Protein AF-A0A3D4FLE5-F1 (afdb_monomer)

Mean predicted aligned error: 13.39 Å

pLDDT: mean 73.86, std 23.37, range [34.34, 95.25]

Secondary structure (DSSP, 8-state):
-HHHHHHHHHHHHHHHHHHH-TT-HHHHHHHHHHHHHTT-HHHHHHHHHHHHHHHHHHT--PPPHHHHHHHHHHHHT------------------------TTTTTTTSSSSS--

Radius of gyration: 17.43 Å; Cα contacts (8 Å, |Δi|>4): 68; chains: 1; bounding box: 49×35×41 Å

Foldseek 3Di:
DVVVVVLVVLLVVLVVVCVVPVQPLVSLLVNLLSCLLVVNLVSNLVSLVSNQVVCCVPVVDGHDPSSVVSVVCSVVVVDDRPPPPPPPPPDPDDDDDDDPDPPPVVVVPPPPPDD

Nearest PDB structures (foldseek):
  2ff4-assembly1_A  TM=9.252E-01  e=3.710E-03  Mycobacterium tuberculosis H37Rv
  8hvr-assembly1_J  TM=8.203E-01  e=4.438E-02  Streptomyces coelicolor A3(2)
  3upv-assembly1_A  TM=7.480E-01  e=3.232E-01  Saccharomyces cerevisiae S288C
  2lsu-assembly1_A  TM=6.291E-01  e=3.059E-01  Saccharomyces cerevisiae S288C
  2l6j-assembly1_A  TM=4.904E-01  e=8.722E-01  Saccharomyces cerevisiae

Sequence (115 aa):
HYEDKEYDNAINLLEEMLNINPFKEELYLKLMKIYVDLGNRNSAIKQYERCENILREELNVRPMEDIRNLYESLTSGSLKPSHKEKHIENTPAKLTLLKIDKNDIKTLQMNLSKT

Solvent-accessible surface area (backbone atoms only — not comparable to full-atom values): 7173 Å² total; per-residue (Å²): 124,65,65,62,58,53,50,54,53,51,47,54,53,44,51,55,50,36,74,76,43,74,82,50,59,72,49,43,47,50,49,27,52,53,25,35,57,70,67,37,54,68,61,20,51,52,39,51,53,52,48,37,50,52,35,36,72,77,69,70,41,76,69,56,66,71,52,50,54,50,47,50,32,70,67,74,65,74,59,73,65,70,59,77,80,77,67,85,66,92,62,98,74,85,83,86,84,81,88,73,77,88,58,71,77,63,66,75,74,65,80,84,82,75,134

Structure (mmCIF, N/CA/C/O backbone):
data_AF-A0A3D4FLE5-F1
#
_entry.id   AF-A0A3D4FLE5-F1
#
loop_
_atom_site.group_PDB
_atom_site.id
_atom_site.type_symbol
_atom_site.label_atom_id
_atom_site.label_alt_id
_atom_site.label_comp_id
_atom_site.label_asym_id
_atom_site.label_entity_id
_atom_site.label_seq_id
_atom_site.pdbx_PDB_ins_code
_atom_site.Cartn_x
_atom_site.Cartn_y
_atom_site.Cartn_z
_atom_site.occupancy
_atom_site.B_iso_or_equiv
_atom_site.auth_seq_id
_atom_site.auth_comp_id
_atom_site.auth_asym_id
_atom_site.auth_atom_id
_atom_site.pdbx_PDB_model_num
ATOM 1 N N . HIS A 1 1 ? -3.632 -4.269 22.129 1.00 48.25 1 HIS A N 1
ATOM 2 C CA . HIS A 1 1 ? -2.281 -3.685 21.996 1.00 48.25 1 HIS A CA 1
ATOM 3 C C . HIS A 1 1 ? -1.215 -4.641 21.451 1.00 48.25 1 HIS A C 1
ATOM 5 O O . HIS A 1 1 ? -0.105 -4.184 21.228 1.00 48.25 1 HIS A O 1
ATOM 11 N N . TYR A 1 2 ? -1.499 -5.933 21.225 1.00 57.09 2 TYR A N 1
ATOM 12 C CA . TYR A 1 2 ? -0.553 -6.820 20.528 1.00 57.09 2 TYR A CA 1
ATOM 13 C C . TYR A 1 2 ? -0.673 -6.709 18.998 1.00 57.09 2 TYR A C 1
ATOM 15 O O . TYR A 1 2 ? 0.348 -6.719 18.326 1.00 57.09 2 TYR A O 1
ATOM 23 N N . GLU A 1 3 ? -1.889 -6.497 18.480 1.00 62.09 3 GLU A N 1
ATOM 24 C CA . GLU A 1 3 ? -2.164 -6.422 17.036 1.00 62.09 3 GLU A CA 1
ATOM 25 C C . GLU A 1 3 ? -1.424 -5.257 16.346 1.00 62.09 3 GLU A C 1
ATOM 27 O O . GLU A 1 3 ? -0.799 -5.481 15.318 1.00 62.09 3 GLU A O 1
ATOM 32 N N . ASP A 1 4 ? -1.377 -4.054 16.937 1.00 69.31 4 ASP A N 1
ATOM 33 C CA . ASP A 1 4 ? -0.633 -2.908 16.373 1.00 69.31 4 ASP A CA 1
ATOM 34 C C . ASP A 1 4 ? 0.859 -3.211 16.159 1.00 69.31 4 ASP A C 1
ATOM 36 O O . ASP A 1 4 ? 1.396 -2.983 15.079 1.00 69.31 4 ASP A O 1
ATOM 40 N N . LYS A 1 5 ? 1.514 -3.830 17.152 1.00 76.75 5 LYS A N 1
ATOM 41 C CA . LYS A 1 5 ? 2.933 -4.207 17.048 1.00 76.75 5 LYS A CA 1
ATOM 42 C C . LYS A 1 5 ? 3.190 -5.264 15.978 1.00 76.75 5 LYS A C 1
ATOM 44 O O . LYS A 1 5 ? 4.273 -5.294 15.395 1.00 76.75 5 LYS A O 1
ATOM 49 N N . GLU A 1 6 ? 2.241 -6.167 15.751 1.00 82.75 6 GLU A N 1
ATOM 50 C CA . GLU A 1 6 ? 2.357 -7.168 14.689 1.00 82.75 6 GLU A CA 1
ATOM 51 C C . GLU A 1 6 ? 2.225 -6.520 13.306 1.00 82.75 6 GLU A C 1
ATOM 53 O O . GLU A 1 6 ? 2.977 -6.885 12.399 1.00 82.75 6 GLU A O 1
ATOM 58 N N . TYR A 1 7 ? 1.359 -5.510 13.160 1.00 85.50 7 TYR A N 1
ATOM 59 C CA . TYR A 1 7 ? 1.255 -4.729 11.928 1.00 85.50 7 TYR A CA 1
ATOM 60 C C . TYR A 1 7 ? 2.509 -3.897 11.654 1.00 85.50 7 TYR A C 1
ATOM 62 O O . TYR A 1 7 ? 2.999 -3.926 10.527 1.00 85.50 7 TYR A O 1
ATOM 70 N N . ASP A 1 8 ? 3.077 -3.227 12.661 1.00 86.62 8 ASP A N 1
ATOM 71 C CA . ASP A 1 8 ? 4.316 -2.450 12.501 1.00 86.62 8 ASP A CA 1
ATOM 72 C C . ASP A 1 8 ? 5.483 -3.331 12.026 1.00 86.62 8 ASP A C 1
ATOM 74 O O . ASP A 1 8 ? 6.198 -2.991 11.081 1.00 86.62 8 ASP A O 1
ATOM 78 N N . ASN A 1 9 ? 5.648 -4.512 12.631 1.00 89.12 9 ASN A N 1
ATOM 79 C CA . ASN A 1 9 ? 6.675 -5.469 12.214 1.00 89.12 9 ASN A CA 1
ATOM 80 C C . ASN A 1 9 ? 6.438 -5.984 10.787 1.00 89.12 9 ASN A C 1
ATOM 82 O O . ASN A 1 9 ? 7.389 -6.122 10.016 1.00 89.12 9 ASN A O 1
ATOM 86 N N . ALA A 1 10 ? 5.181 -6.262 10.426 1.00 90.56 10 ALA A N 1
ATOM 87 C CA . ALA A 1 10 ? 4.830 -6.697 9.079 1.00 90.56 10 ALA A CA 1
ATOM 88 C C . ALA A 1 10 ? 5.100 -5.602 8.036 1.00 90.56 10 ALA A C 1
ATOM 90 O O . ALA A 1 10 ? 5.626 -5.910 6.968 1.00 90.56 10 ALA A O 1
ATOM 91 N N . ILE A 1 11 ? 4.788 -4.340 8.347 1.00 92.50 11 ILE A N 1
ATOM 92 C CA . ILE A 1 11 ? 5.072 -3.194 7.475 1.00 92.50 11 ILE A CA 1
ATOM 93 C C . ILE A 1 11 ? 6.576 -3.084 7.232 1.00 92.50 11 ILE A C 1
ATOM 95 O O . ILE A 1 11 ? 6.992 -3.092 6.075 1.00 92.50 11 ILE A O 1
ATOM 99 N N . ASN A 1 12 ? 7.385 -3.073 8.296 1.00 93.19 12 ASN A N 1
ATOM 100 C CA . ASN A 1 12 ? 8.841 -2.963 8.178 1.00 93.19 12 ASN A CA 1
ATOM 101 C C . ASN A 1 12 ? 9.426 -4.079 7.300 1.00 93.19 12 ASN A C 1
ATOM 103 O O . ASN A 1 12 ? 10.180 -3.803 6.370 1.00 93.19 12 ASN A O 1
ATOM 107 N N . LEU A 1 13 ? 9.016 -5.331 7.533 1.00 93.69 13 LEU A N 1
ATOM 108 C CA . LEU A 1 13 ? 9.486 -6.472 6.746 1.00 93.69 13 LEU A CA 1
ATOM 109 C C . LEU A 1 13 ? 9.111 -6.349 5.260 1.00 93.69 13 LEU A C 1
ATOM 111 O O . LEU A 1 13 ? 9.918 -6.657 4.383 1.00 93.69 13 LEU A O 1
ATOM 115 N N . LEU A 1 14 ? 7.882 -5.919 4.960 1.00 92.75 14 LEU A N 1
ATOM 116 C CA . LEU A 1 14 ? 7.424 -5.742 3.581 1.00 92.75 14 LEU A CA 1
ATOM 117 C C . LEU A 1 14 ? 8.169 -4.597 2.881 1.00 92.75 14 LEU A C 1
ATOM 119 O O . LEU A 1 14 ? 8.499 -4.729 1.702 1.00 92.75 14 LEU A O 1
ATOM 123 N N . GLU A 1 15 ? 8.470 -3.508 3.589 1.00 93.25 15 GLU A N 1
ATOM 124 C CA . GLU A 1 15 ? 9.272 -2.408 3.046 1.00 93.25 15 GLU A CA 1
ATOM 125 C C . GLU A 1 15 ? 10.722 -2.826 2.772 1.00 93.25 15 GLU A C 1
ATOM 127 O O . GLU A 1 15 ? 11.261 -2.487 1.716 1.00 93.25 15 GLU A O 1
ATOM 132 N N . GLU A 1 16 ? 11.340 -3.624 3.647 1.00 94.81 16 GLU A N 1
ATOM 133 C CA . GLU A 1 16 ? 12.665 -4.201 3.386 1.00 94.81 16 GLU A CA 1
ATOM 134 C C . GLU A 1 16 ? 12.658 -5.094 2.139 1.00 94.81 16 GLU A C 1
ATOM 136 O O . GLU A 1 16 ? 13.543 -4.989 1.289 1.00 94.81 16 GLU A O 1
ATOM 141 N N . MET A 1 17 ? 11.627 -5.929 1.973 1.00 93.25 17 MET A N 1
ATOM 142 C CA . MET A 1 17 ? 11.481 -6.756 0.773 1.00 93.25 17 MET A CA 1
ATOM 143 C C . MET A 1 17 ? 11.297 -5.917 -0.499 1.00 93.25 17 MET A C 1
ATOM 145 O O . MET A 1 17 ? 11.845 -6.274 -1.543 1.00 93.25 17 MET A O 1
ATOM 149 N N . LEU A 1 18 ? 10.572 -4.798 -0.421 1.00 91.75 18 LEU A N 1
ATOM 150 C CA . LEU A 1 18 ? 10.419 -3.862 -1.538 1.00 91.75 18 LEU A CA 1
ATOM 151 C C . LEU A 1 18 ? 11.718 -3.133 -1.886 1.00 91.75 18 LEU A C 1
ATOM 153 O O . LEU A 1 18 ? 11.943 -2.833 -3.055 1.00 91.75 18 LEU A O 1
ATOM 157 N N . ASN A 1 19 ? 12.593 -2.886 -0.910 1.00 93.06 19 ASN A N 1
ATOM 158 C CA . ASN A 1 19 ? 13.923 -2.337 -1.182 1.00 93.06 19 ASN A CA 1
ATOM 159 C C . ASN A 1 19 ? 14.812 -3.332 -1.946 1.00 93.06 19 ASN A C 1
ATOM 161 O O . ASN A 1 19 ? 15.667 -2.912 -2.722 1.00 93.06 19 ASN A O 1
ATOM 165 N N . ILE A 1 20 ? 14.606 -4.640 -1.753 1.00 94.44 20 ILE A N 1
ATOM 166 C CA . ILE A 1 20 ? 15.321 -5.692 -2.492 1.00 94.44 20 ILE A CA 1
ATOM 167 C C . ILE A 1 20 ? 14.720 -5.884 -3.889 1.00 94.44 20 ILE A C 1
ATOM 169 O O . ILE A 1 20 ? 15.455 -6.026 -4.865 1.00 94.44 20 ILE A O 1
ATOM 173 N N . ASN A 1 21 ? 13.389 -5.922 -3.994 1.00 90.94 21 ASN A N 1
ATOM 174 C CA . ASN A 1 21 ? 12.686 -6.081 -5.263 1.00 90.94 21 ASN A CA 1
ATOM 175 C C . ASN A 1 21 ? 11.455 -5.157 -5.337 1.00 90.94 21 ASN A C 1
ATOM 177 O O . ASN A 1 21 ? 10.367 -5.547 -4.898 1.00 90.94 21 ASN A O 1
ATOM 181 N N . PRO A 1 22 ? 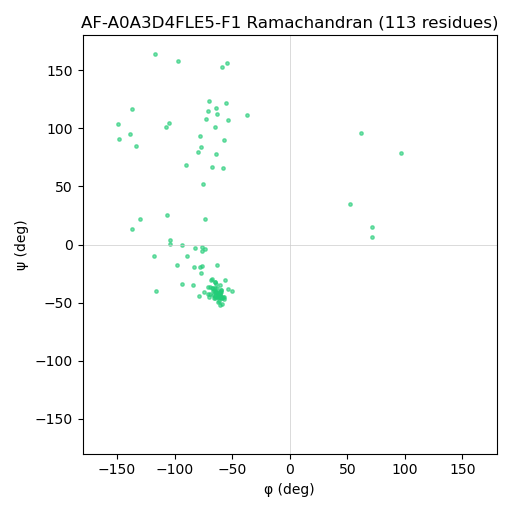11.593 -3.967 -5.946 1.00 90.88 22 PRO A N 1
ATOM 182 C CA . PRO A 1 22 ? 10.521 -2.977 -6.010 1.00 90.88 22 PRO A CA 1
ATOM 183 C C . PRO A 1 22 ? 9.429 -3.316 -7.036 1.00 90.88 22 PRO A C 1
ATOM 185 O O . PRO A 1 22 ? 8.416 -2.631 -7.095 1.00 90.88 22 PRO A O 1
ATOM 188 N N . PHE A 1 23 ? 9.583 -4.379 -7.832 1.00 91.12 23 PHE A N 1
ATOM 189 C CA . PHE A 1 23 ? 8.586 -4.802 -8.827 1.00 91.12 23 PHE A CA 1
ATOM 190 C C . PHE A 1 23 ? 7.608 -5.852 -8.287 1.00 91.12 23 PHE A C 1
ATOM 192 O O . PHE A 1 23 ? 6.718 -6.320 -8.994 1.00 91.12 23 PHE A O 1
ATOM 199 N N . LYS A 1 24 ? 7.767 -6.259 -7.024 1.00 92.12 24 LYS A N 1
ATOM 200 C CA . LYS A 1 24 ? 6.910 -7.246 -6.362 1.00 92.12 24 LYS A CA 1
ATOM 201 C C . LYS A 1 24 ? 5.575 -6.624 -5.938 1.00 92.12 24 LYS A C 1
ATOM 203 O O . LYS A 1 24 ? 5.369 -6.265 -4.781 1.00 92.12 24 LYS A O 1
ATOM 208 N N . GLU A 1 25 ? 4.638 -6.579 -6.878 1.00 92.00 25 GLU A N 1
ATOM 209 C CA . GLU A 1 25 ? 3.271 -6.059 -6.707 1.00 92.00 25 GLU A CA 1
ATOM 210 C C . GLU A 1 25 ? 2.533 -6.641 -5.486 1.00 92.00 25 GLU A C 1
ATOM 212 O O . GLU A 1 25 ? 1.897 -5.914 -4.722 1.00 92.00 25 GLU A O 1
ATOM 217 N N . GLU A 1 26 ? 2.697 -7.941 -5.216 1.00 91.75 26 GLU A N 1
ATOM 218 C CA . GLU A 1 26 ? 2.086 -8.621 -4.063 1.00 91.75 26 GLU A CA 1
ATOM 219 C C . GLU A 1 26 ? 2.434 -7.974 -2.709 1.00 91.75 26 GLU A C 1
ATOM 221 O O . GLU A 1 26 ? 1.641 -8.040 -1.765 1.00 91.75 26 GLU A O 1
ATOM 226 N N . LEU A 1 27 ? 3.620 -7.366 -2.592 1.00 93.19 27 LEU A N 1
ATOM 227 C CA . LEU A 1 27 ? 4.067 -6.708 -1.363 1.00 93.19 27 LEU A CA 1
ATOM 228 C C . LEU A 1 27 ? 3.344 -5.374 -1.161 1.00 93.19 27 LEU A C 1
ATOM 230 O O . LEU A 1 27 ? 2.883 -5.100 -0.052 1.00 93.19 27 LEU A O 1
ATOM 234 N N . TYR A 1 28 ? 3.150 -4.602 -2.235 1.00 94.31 28 TYR A N 1
ATOM 235 C CA . TYR A 1 28 ? 2.322 -3.394 -2.204 1.00 94.31 28 TYR A CA 1
ATOM 236 C C . TYR A 1 28 ? 0.882 -3.729 -1.824 1.00 94.31 28 TYR A C 1
ATOM 238 O O . TYR A 1 28 ? 0.325 -3.091 -0.934 1.00 94.31 28 TYR A O 1
ATOM 246 N N . LEU A 1 29 ? 0.298 -4.781 -2.410 1.00 92.75 29 LEU A N 1
ATOM 247 C CA . LEU A 1 29 ? -1.062 -5.209 -2.074 1.00 92.75 29 LEU A CA 1
ATOM 248 C C . LEU A 1 29 ? -1.206 -5.579 -0.587 1.00 92.75 29 LEU A C 1
ATOM 250 O O . LEU A 1 29 ? -2.204 -5.225 0.046 1.00 92.75 29 LEU A O 1
ATOM 254 N N . LYS A 1 30 ? -0.217 -6.275 -0.009 1.00 93.19 30 LYS A N 1
ATOM 255 C CA . LYS A 1 30 ? -0.202 -6.610 1.427 1.00 93.19 30 LYS A CA 1
ATOM 256 C C . LYS A 1 30 ? -0.085 -5.363 2.303 1.00 93.19 30 LYS A C 1
ATOM 258 O O . LYS A 1 30 ? -0.866 -5.234 3.243 1.00 93.19 30 LYS A O 1
ATOM 263 N N . LEU A 1 31 ? 0.817 -4.435 1.972 1.00 94.25 31 LEU A N 1
ATOM 264 C CA . LEU A 1 31 ? 0.942 -3.156 2.682 1.00 94.25 31 LEU A CA 1
ATOM 265 C C . LEU A 1 31 ? -0.362 -2.357 2.631 1.00 94.25 31 LEU A C 1
ATOM 267 O O . LEU A 1 31 ? -0.833 -1.883 3.662 1.00 94.25 31 LEU A O 1
ATOM 271 N N . MET A 1 32 ? -0.988 -2.257 1.456 1.00 93.38 32 MET A N 1
ATOM 272 C CA . MET A 1 32 ? -2.269 -1.568 1.295 1.00 93.38 32 MET A CA 1
ATOM 273 C C . MET A 1 32 ? -3.355 -2.172 2.190 1.00 93.38 32 MET A C 1
ATOM 275 O O . MET A 1 32 ? -4.058 -1.426 2.865 1.00 93.38 32 MET A O 1
ATOM 279 N N . LYS A 1 33 ? -3.471 -3.506 2.246 1.00 90.56 33 LYS A N 1
ATOM 280 C CA . LYS A 1 33 ? -4.439 -4.193 3.119 1.00 90.56 33 LYS A CA 1
ATOM 281 C C . LYS A 1 33 ? -4.173 -3.925 4.601 1.00 90.56 33 LYS A C 1
ATOM 283 O O . LYS A 1 33 ? -5.104 -3.571 5.314 1.00 90.56 33 LYS A O 1
ATOM 288 N N . ILE A 1 34 ? -2.914 -3.999 5.038 1.00 90.75 34 ILE A N 1
ATOM 289 C CA . ILE A 1 34 ? -2.538 -3.687 6.426 1.00 90.75 34 ILE A CA 1
ATOM 290 C C . ILE A 1 34 ? -2.915 -2.242 6.778 1.00 90.75 34 ILE A C 1
ATOM 292 O O . ILE A 1 34 ? -3.529 -1.994 7.812 1.00 90.75 34 ILE A O 1
ATOM 296 N N . TYR A 1 35 ? -2.615 -1.279 5.904 1.00 90.31 35 TYR A N 1
ATOM 297 C CA . TYR A 1 35 ? -2.991 0.115 6.139 1.00 90.31 35 TYR A CA 1
ATOM 298 C C . TYR A 1 35 ? -4.508 0.327 6.172 1.00 90.31 35 TYR A C 1
ATOM 300 O O . TYR A 1 35 ? -4.979 1.158 6.945 1.00 90.31 35 TYR A O 1
ATOM 308 N N . VAL A 1 36 ? -5.279 -0.426 5.385 1.00 89.50 36 VAL A N 1
ATOM 309 C CA . VAL A 1 36 ? -6.748 -0.419 5.460 1.00 89.50 36 VAL A CA 1
ATOM 310 C C . VAL A 1 36 ? -7.247 -0.963 6.791 1.00 89.50 36 VAL A C 1
ATOM 312 O O . VAL A 1 36 ? -8.125 -0.346 7.395 1.00 89.50 36 VAL A O 1
ATOM 315 N N . ASP A 1 37 ? -6.672 -2.064 7.267 1.00 87.19 37 ASP A N 1
ATOM 316 C CA . ASP A 1 37 ? -7.042 -2.673 8.546 1.00 87.19 37 ASP A CA 1
ATOM 317 C C . ASP A 1 37 ? -6.707 -1.753 9.731 1.00 87.19 37 ASP A C 1
ATOM 319 O O . ASP A 1 37 ? -7.468 -1.695 10.695 1.00 87.19 37 ASP A O 1
ATOM 323 N N . LEU A 1 38 ? -5.635 -0.962 9.619 1.00 8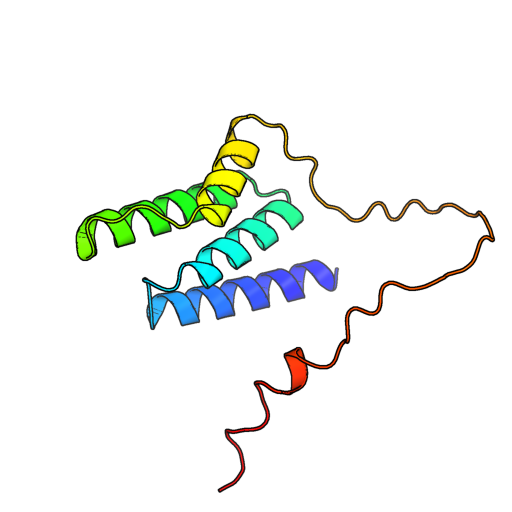6.25 38 LEU A N 1
ATOM 324 C CA . LEU A 1 38 ? -5.268 0.103 10.562 1.00 86.25 38 LEU A CA 1
ATOM 325 C C . LEU A 1 38 ? -6.120 1.382 10.421 1.00 86.25 38 LEU A C 1
ATOM 327 O O . LEU A 1 38 ? -5.901 2.354 11.142 1.00 86.25 38 LEU A O 1
ATOM 331 N N . GLY A 1 39 ? -7.053 1.437 9.464 1.00 87.19 39 GLY A N 1
ATOM 332 C CA . GLY A 1 39 ? -7.849 2.633 9.164 1.00 87.19 39 GLY A CA 1
ATOM 333 C C . GLY A 1 39 ? -7.060 3.768 8.493 1.00 87.19 39 GLY A C 1
ATOM 334 O O . GLY A 1 39 ? -7.596 4.854 8.265 1.00 87.19 39 GLY A O 1
ATOM 335 N N . ASN A 1 40 ? -5.800 3.534 8.124 1.00 88.31 40 ASN A N 1
ATOM 336 C CA . ASN A 1 40 ? -4.929 4.504 7.472 1.00 88.31 40 ASN A CA 1
ATOM 337 C C . ASN A 1 40 ? -5.041 4.435 5.940 1.00 88.31 40 ASN A C 1
ATOM 339 O O . ASN A 1 40 ? -4.111 4.071 5.214 1.00 88.31 40 ASN A O 1
ATOM 343 N N . ARG A 1 41 ? -6.206 4.836 5.433 1.00 89.38 41 ARG A N 1
ATOM 344 C CA . ARG A 1 41 ? -6.514 4.885 3.995 1.00 89.38 41 ARG A CA 1
ATOM 345 C C . ARG A 1 41 ? -5.497 5.689 3.177 1.00 89.38 41 ARG A C 1
ATOM 347 O O . ARG A 1 41 ? -5.153 5.284 2.070 1.00 89.38 41 ARG A O 1
ATOM 354 N N . ASN A 1 42 ? -4.991 6.795 3.721 1.00 91.50 42 ASN A N 1
ATOM 355 C CA . ASN A 1 42 ? -4.026 7.648 3.024 1.00 91.50 42 ASN A CA 1
ATOM 356 C C . ASN A 1 42 ? -2.705 6.916 2.766 1.00 91.50 42 ASN A C 1
ATOM 358 O O . ASN A 1 42 ? -2.149 7.036 1.676 1.00 91.50 42 ASN A O 1
ATOM 362 N N . SER A 1 43 ? -2.213 6.139 3.735 1.00 91.44 43 SER 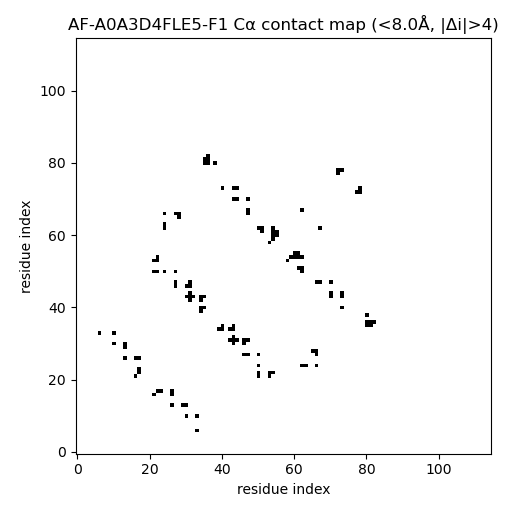A N 1
ATOM 363 C CA . SER A 1 43 ? -1.014 5.321 3.529 1.00 91.44 43 SER A CA 1
ATOM 364 C C . SER A 1 43 ? -1.244 4.226 2.491 1.00 91.44 43 SER A C 1
ATOM 366 O O . SER A 1 43 ? -0.378 4.016 1.648 1.00 91.44 43 SER A O 1
ATOM 368 N N . ALA A 1 44 ? -2.418 3.589 2.473 1.00 92.19 44 ALA A N 1
ATOM 369 C CA . ALA A 1 44 ? -2.746 2.603 1.441 1.00 92.19 44 ALA A CA 1
ATOM 370 C C . ALA A 1 44 ? -2.734 3.220 0.027 1.00 92.19 44 ALA A C 1
ATOM 372 O O . ALA A 1 44 ? -2.156 2.649 -0.894 1.00 92.19 44 ALA A O 1
ATOM 373 N N . ILE A 1 45 ? -3.301 4.418 -0.138 1.00 93.56 45 ILE A N 1
ATOM 374 C CA . ILE A 1 45 ? -3.279 5.155 -1.412 1.00 93.56 45 ILE A CA 1
ATOM 375 C C . ILE A 1 45 ? -1.842 5.464 -1.854 1.00 93.56 45 ILE A C 1
ATOM 377 O O . ILE A 1 45 ? -1.487 5.205 -3.001 1.00 93.56 45 ILE A O 1
ATOM 381 N N . LYS A 1 46 ? -0.984 5.930 -0.942 1.00 94.38 46 LYS A N 1
ATOM 382 C CA . LYS A 1 46 ? 0.426 6.208 -1.263 1.00 94.38 46 LYS A CA 1
ATOM 383 C C . LYS A 1 46 ? 1.184 4.969 -1.746 1.00 94.38 46 LYS A C 1
ATOM 385 O O . LYS A 1 46 ? 2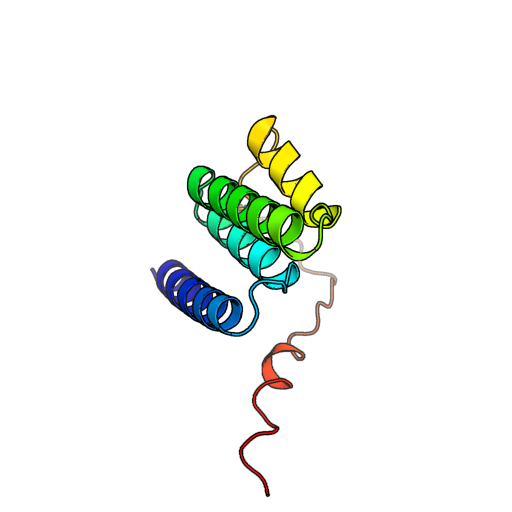.058 5.084 -2.601 1.00 94.38 46 LYS A O 1
ATOM 390 N N . GLN A 1 47 ? 0.863 3.785 -1.217 1.00 94.25 47 GLN A N 1
ATOM 391 C CA . GLN A 1 47 ? 1.492 2.543 -1.676 1.00 94.25 47 GLN A CA 1
ATOM 392 C C . GLN A 1 47 ? 1.065 2.171 -3.101 1.00 94.25 47 GLN A C 1
ATOM 394 O O . GLN A 1 47 ? 1.907 1.716 -3.874 1.00 94.25 47 GLN A O 1
ATOM 399 N N . TYR A 1 48 ? -0.196 2.424 -3.475 1.00 94.88 48 TYR A N 1
ATOM 400 C CA . TYR A 1 48 ? -0.639 2.304 -4.868 1.00 94.88 48 TYR A CA 1
ATOM 401 C C . TYR A 1 48 ? 0.166 3.231 -5.784 1.00 94.88 48 TYR A C 1
ATOM 403 O O . TYR A 1 48 ? 0.737 2.773 -6.769 1.00 94.88 48 TYR A O 1
ATOM 411 N N . GLU A 1 49 ? 0.260 4.516 -5.433 1.00 94.50 49 GLU A N 1
ATOM 412 C CA . GLU A 1 49 ? 0.962 5.519 -6.246 1.00 94.50 49 GLU A CA 1
ATOM 413 C C . GLU A 1 49 ? 2.443 5.163 -6.426 1.00 94.50 49 GLU A C 1
ATOM 415 O O . GLU A 1 49 ? 2.988 5.279 -7.523 1.00 94.50 49 GLU A O 1
ATOM 420 N N . ARG A 1 50 ? 3.098 4.671 -5.366 1.00 94.31 50 ARG A N 1
ATOM 421 C CA . ARG A 1 50 ? 4.487 4.196 -5.435 1.00 94.31 50 ARG A CA 1
ATOM 422 C C . 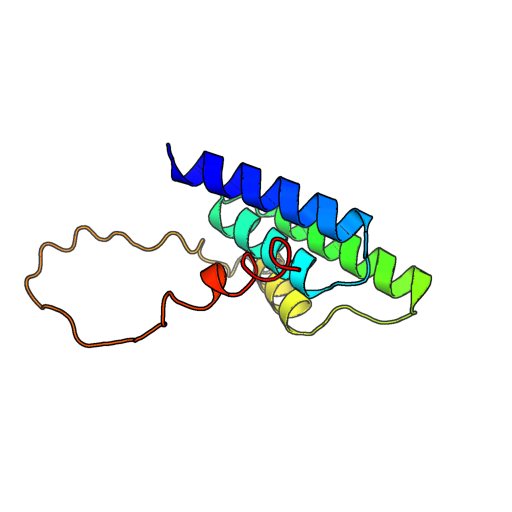ARG A 1 50 ? 4.633 3.004 -6.383 1.00 94.31 50 ARG A C 1
ATOM 424 O O . ARG A 1 50 ? 5.563 2.994 -7.186 1.00 94.31 50 ARG A O 1
ATOM 431 N N . CYS A 1 51 ? 3.731 2.027 -6.293 1.00 93.69 51 CYS A N 1
ATOM 432 C CA . CYS A 1 51 ? 3.719 0.858 -7.172 1.00 93.69 51 CYS A CA 1
ATOM 433 C C . CYS A 1 51 ? 3.511 1.267 -8.637 1.00 93.69 51 CYS A C 1
ATOM 435 O O . CYS A 1 51 ? 4.288 0.877 -9.505 1.00 93.69 51 CYS A O 1
ATOM 437 N N . GLU A 1 52 ? 2.509 2.108 -8.903 1.00 94.44 52 GLU A N 1
ATOM 438 C CA . GLU A 1 52 ? 2.205 2.596 -10.247 1.00 94.44 52 GLU A CA 1
ATOM 439 C C . GLU A 1 52 ? 3.372 3.379 -10.847 1.00 94.44 52 GLU A C 1
ATOM 441 O O . GLU A 1 52 ? 3.717 3.149 -12.004 1.00 94.44 52 GLU A O 1
ATOM 446 N N . ASN A 1 53 ? 4.004 4.266 -10.076 1.00 95.25 53 ASN A N 1
ATOM 447 C CA . ASN A 1 53 ? 5.134 5.049 -10.567 1.00 95.25 53 ASN A CA 1
ATOM 448 C C . ASN A 1 53 ? 6.312 4.151 -10.957 1.00 95.25 53 ASN A C 1
ATOM 450 O O . ASN A 1 53 ? 6.788 4.259 -12.081 1.00 95.25 53 ASN A O 1
ATOM 454 N N . ILE A 1 54 ? 6.721 3.221 -10.090 1.00 94.00 54 ILE A N 1
ATOM 455 C CA . ILE A 1 54 ? 7.862 2.331 -10.363 1.00 94.00 54 ILE A CA 1
ATOM 456 C C . ILE A 1 54 ? 7.583 1.425 -11.569 1.00 94.00 54 ILE A C 1
ATOM 458 O O . ILE A 1 54 ? 8.427 1.287 -12.451 1.00 94.00 54 ILE A O 1
ATOM 462 N N . LEU A 1 55 ? 6.393 0.822 -11.646 1.00 92.75 55 LEU A N 1
ATOM 463 C CA . LEU A 1 55 ? 6.034 -0.045 -12.772 1.00 92.75 55 LEU A CA 1
ATOM 464 C C . LEU A 1 55 ? 5.916 0.730 -14.086 1.00 92.75 55 LEU A C 1
ATOM 466 O O . LEU A 1 55 ? 6.297 0.220 -15.142 1.00 92.75 55 LEU A O 1
ATOM 470 N N . ARG A 1 56 ? 5.399 1.959 -14.035 1.00 93.38 56 ARG A N 1
ATOM 471 C CA . ARG A 1 56 ? 5.268 2.806 -15.220 1.00 93.38 56 ARG A CA 1
ATOM 472 C C . ARG A 1 56 ? 6.624 3.310 -15.702 1.00 93.38 56 ARG A C 1
ATOM 474 O O . ARG A 1 56 ? 6.841 3.318 -16.907 1.00 93.38 56 ARG A O 1
ATOM 481 N N . GLU A 1 57 ? 7.505 3.730 -14.801 1.00 94.06 57 GLU A N 1
ATOM 482 C CA . GLU A 1 57 ? 8.821 4.272 -15.159 1.00 94.06 57 GLU A CA 1
ATOM 483 C C . GLU A 1 57 ? 9.760 3.189 -15.694 1.00 94.06 57 GLU A C 1
ATOM 485 O O . GLU A 1 57 ? 10.380 3.381 -16.737 1.00 94.06 57 GLU A O 1
ATOM 490 N N . GLU A 1 58 ? 9.810 2.030 -15.037 1.00 93.69 58 GLU A N 1
ATOM 491 C CA . GLU A 1 58 ? 10.818 1.010 -15.345 1.00 93.69 58 GLU A CA 1
ATOM 492 C C . GLU A 1 58 ? 10.333 -0.033 -16.358 1.00 93.69 58 GLU A C 1
ATOM 494 O O . GLU A 1 58 ? 11.114 -0.546 -17.159 1.00 93.69 58 GLU A O 1
ATOM 499 N N . LEU A 1 59 ? 9.042 -0.376 -16.324 1.00 91.00 59 LEU A N 1
ATOM 500 C CA . LEU A 1 59 ? 8.474 -1.465 -17.126 1.00 91.00 59 LEU A CA 1
ATOM 501 C C . LEU A 1 59 ? 7.411 -0.977 -18.118 1.00 91.00 59 LEU A C 1
ATOM 503 O O . LEU A 1 59 ? 6.982 -1.742 -18.981 1.00 91.00 59 LEU A O 1
ATOM 507 N N . ASN A 1 60 ? 6.985 0.287 -18.016 1.00 92.75 60 ASN A N 1
ATOM 508 C CA . ASN A 1 60 ? 5.911 0.879 -18.811 1.00 92.75 60 ASN A CA 1
ATOM 509 C C . ASN A 1 60 ? 4.609 0.049 -18.772 1.00 92.75 60 ASN A C 1
ATOM 511 O O . ASN A 1 60 ? 3.861 -0.028 -19.753 1.00 92.75 60 ASN A O 1
ATOM 515 N N . VAL A 1 61 ? 4.338 -0.566 -17.616 1.00 92.25 61 VAL A N 1
ATOM 516 C CA . VAL A 1 61 ? 3.121 -1.338 -17.326 1.00 92.25 61 VAL A CA 1
ATOM 517 C C . VAL A 1 61 ? 2.320 -0.690 -16.199 1.00 92.25 61 VAL A C 1
ATOM 519 O O . VAL A 1 61 ? 2.812 0.166 -15.467 1.00 92.25 61 VAL A O 1
ATOM 522 N N . ARG A 1 62 ? 1.054 -1.092 -16.068 1.00 89.62 62 ARG A N 1
ATOM 523 C CA . ARG A 1 62 ? 0.185 -0.694 -14.954 1.00 89.62 62 ARG A CA 1
ATOM 524 C C . ARG A 1 62 ? 0.177 -1.770 -13.866 1.00 89.62 62 ARG A C 1
ATOM 526 O O . ARG A 1 62 ? 0.398 -2.931 -14.207 1.00 89.62 62 ARG A O 1
ATOM 533 N N . PRO A 1 63 ? -0.168 -1.414 -12.614 1.00 91.00 63 PRO A N 1
ATOM 534 C CA . PRO A 1 63 ? -0.362 -2.397 -11.559 1.00 91.00 63 PRO A CA 1
ATOM 535 C C . PRO A 1 63 ? -1.445 -3.430 -11.893 1.00 91.00 63 PRO A C 1
ATOM 537 O O . PRO A 1 63 ? -2.421 -3.151 -12.611 1.00 91.00 63 PRO A O 1
ATOM 540 N N . MET A 1 64 ? -1.304 -4.611 -11.304 1.00 91.62 64 MET A N 1
ATOM 541 C CA . MET A 1 64 ? -2.242 -5.719 -11.368 1.00 91.62 64 MET A CA 1
ATOM 542 C C . MET A 1 64 ? -3.646 -5.300 -10.923 1.00 91.62 64 MET A C 1
ATOM 544 O O . MET A 1 64 ? -3.852 -4.338 -10.178 1.00 91.62 64 MET A O 1
ATOM 548 N N . GLU A 1 65 ? -4.638 -6.046 -11.398 1.00 90.94 65 GLU A N 1
ATOM 549 C CA . GLU A 1 65 ? -6.047 -5.714 -11.198 1.00 90.94 65 GLU A CA 1
ATOM 550 C C . GLU A 1 65 ? -6.447 -5.637 -9.721 1.00 90.94 65 GLU A C 1
ATOM 552 O O . GLU A 1 65 ? -7.132 -4.695 -9.337 1.00 90.94 65 GLU A O 1
ATOM 557 N N . ASP A 1 66 ? -5.939 -6.526 -8.864 1.00 89.88 66 ASP A N 1
ATOM 558 C CA . ASP A 1 66 ? -6.228 -6.490 -7.423 1.00 89.88 66 ASP A CA 1
ATOM 559 C C . ASP A 1 66 ? -5.800 -5.176 -6.749 1.00 89.88 66 ASP A C 1
ATOM 561 O O . ASP A 1 66 ? -6.510 -4.654 -5.887 1.00 89.88 66 ASP A O 1
ATOM 565 N N . ILE A 1 67 ? -4.650 -4.623 -7.148 1.00 92.69 67 ILE A N 1
ATOM 566 C CA . ILE A 1 67 ? -4.118 -3.363 -6.610 1.00 92.69 67 ILE A CA 1
ATOM 567 C C . ILE A 1 67 ? -4.988 -2.187 -7.061 1.00 92.69 67 ILE A C 1
ATOM 569 O O . ILE A 1 67 ? -5.331 -1.321 -6.251 1.00 92.69 67 ILE A O 1
ATOM 573 N N . ARG A 1 68 ? -5.402 -2.189 -8.334 1.00 93.00 68 ARG A N 1
ATOM 574 C CA . ARG A 1 68 ? -6.304 -1.176 -8.900 1.00 93.00 68 ARG A CA 1
ATOM 575 C C . ARG A 1 68 ? -7.691 -1.231 -8.260 1.00 93.00 68 ARG A C 1
ATOM 577 O O . ARG A 1 68 ? -8.177 -0.204 -7.802 1.00 93.00 68 ARG A O 1
ATOM 584 N N . ASN A 1 69 ? -8.275 -2.418 -8.115 1.00 92.00 69 ASN A N 1
ATOM 585 C CA . ASN A 1 69 ? -9.580 -2.606 -7.475 1.00 92.00 69 ASN A CA 1
ATOM 586 C C . ASN A 1 69 ? -9.572 -2.125 -6.018 1.00 92.00 69 ASN A C 1
ATOM 588 O O . ASN A 1 69 ? -10.522 -1.485 -5.552 1.00 92.00 69 ASN A O 1
ATOM 592 N N . LEU A 1 70 ? -8.486 -2.402 -5.287 1.00 90.06 70 LEU A N 1
ATOM 593 C CA . LEU A 1 70 ? -8.331 -1.910 -3.923 1.00 90.06 70 LEU A CA 1
ATOM 594 C C . LEU A 1 70 ? -8.230 -0.381 -3.901 1.00 90.06 70 LEU A C 1
ATOM 596 O O . LEU A 1 70 ? -8.914 0.252 -3.101 1.00 90.06 70 LEU A O 1
ATOM 600 N N . TYR A 1 71 ? -7.448 0.221 -4.797 1.00 92.50 71 TYR A N 1
ATOM 601 C CA . TYR A 1 71 ? -7.348 1.677 -4.930 1.00 92.50 71 TYR A CA 1
ATOM 602 C C . TYR A 1 71 ? -8.681 2.349 -5.297 1.00 92.50 71 TYR A C 1
ATOM 604 O O . TYR A 1 71 ? -9.061 3.355 -4.697 1.00 92.50 71 TYR A O 1
ATOM 612 N N . GLU A 1 72 ? -9.442 1.783 -6.228 1.00 91.44 72 GLU A N 1
ATOM 613 C CA . GLU A 1 72 ? -10.774 2.277 -6.597 1.00 91.44 72 GLU A CA 1
ATOM 614 C C . GLU A 1 72 ? -11.740 2.214 -5.409 1.00 91.44 72 GLU A C 1
ATOM 616 O O . GLU A 1 72 ? -12.475 3.162 -5.115 1.00 91.44 72 GLU A O 1
ATOM 621 N N . SER A 1 73 ? -11.680 1.134 -4.635 1.00 88.56 73 SER A N 1
ATOM 622 C CA . SER A 1 73 ? -12.452 1.002 -3.399 1.00 88.56 73 SER A CA 1
ATOM 623 C C . SER A 1 73 ? -12.003 2.048 -2.353 1.00 88.56 73 SER A C 1
ATOM 625 O O . SER A 1 73 ? -12.831 2.657 -1.663 1.00 88.56 73 SER A O 1
ATOM 627 N N . LEU A 1 74 ? -10.692 2.326 -2.293 1.00 88.44 74 LEU A N 1
ATOM 628 C CA . LEU A 1 74 ? -10.051 3.374 -1.486 1.00 88.44 74 LEU A CA 1
ATOM 629 C C . LEU A 1 74 ? -10.261 4.786 -2.019 1.00 88.44 74 LEU A C 1
ATOM 631 O O . LEU A 1 74 ? -9.830 5.725 -1.364 1.00 88.44 74 LEU A O 1
ATOM 635 N N . THR A 1 75 ? -10.900 5.022 -3.152 1.00 88.19 75 THR A N 1
ATOM 636 C CA . THR A 1 75 ? -11.149 6.387 -3.656 1.00 88.19 75 THR A CA 1
ATOM 637 C C . THR A 1 75 ? -12.642 6.668 -3.713 1.00 88.19 75 THR A C 1
ATOM 639 O O . THR A 1 75 ? -13.081 7.697 -3.204 1.00 88.19 75 THR A O 1
ATOM 642 N N . SER A 1 76 ? -13.436 5.686 -4.137 1.00 85.56 76 SER A N 1
ATOM 643 C CA . SER A 1 76 ? -14.906 5.702 -4.084 1.00 85.56 76 SER A CA 1
ATOM 644 C C . SER A 1 76 ? -15.491 5.766 -2.667 1.00 85.56 76 SER A C 1
ATOM 646 O O . SER A 1 76 ? -16.663 6.086 -2.497 1.00 85.56 76 SER A O 1
ATOM 648 N N . GLY A 1 77 ? -14.702 5.444 -1.635 1.00 69.44 77 GLY A N 1
ATOM 649 C CA . GLY A 1 77 ? -15.168 5.434 -0.245 1.00 69.44 77 GLY A CA 1
ATOM 650 C C . GLY A 1 77 ? -16.125 4.296 0.091 1.00 69.44 77 GLY A C 1
ATOM 651 O O . GLY A 1 77 ? -16.746 4.326 1.148 1.00 69.44 77 GLY A O 1
ATOM 652 N N . SER A 1 78 ? -16.203 3.280 -0.770 1.00 62.25 78 SER A N 1
ATOM 653 C CA . SER A 1 78 ? -17.016 2.081 -0.548 1.00 62.25 78 SER A CA 1
ATOM 654 C C . SER A 1 78 ? -16.329 1.034 0.339 1.00 62.25 78 SER A C 1
ATOM 656 O O . SER A 1 78 ? -16.937 0.021 0.683 1.00 62.25 78 SER A O 1
ATOM 658 N N . LEU A 1 79 ? -15.080 1.270 0.760 1.00 59.75 79 LEU A N 1
ATOM 659 C CA . LEU A 1 79 ? -14.408 0.410 1.730 1.00 59.75 79 LEU A CA 1
ATOM 660 C C . LEU A 1 79 ? -14.985 0.599 3.124 1.00 59.75 79 LEU A C 1
ATOM 662 O O . LEU A 1 79 ? -14.714 1.584 3.810 1.00 59.75 79 LEU A O 1
ATOM 666 N N . LYS A 1 80 ? -15.724 -0.416 3.563 1.00 50.59 80 LYS A N 1
ATOM 667 C CA . LYS A 1 80 ? -15.925 -0.658 4.985 1.00 50.59 80 LYS A CA 1
ATOM 668 C C . LYS A 1 80 ? -14.584 -1.147 5.545 1.00 50.59 80 LYS A C 1
ATOM 670 O O . LYS A 1 80 ? -14.051 -2.114 4.996 1.00 50.59 80 LYS A O 1
ATOM 675 N N . PRO A 1 81 ? -14.004 -0.495 6.571 1.00 47.88 81 PRO A N 1
ATOM 676 C CA . PRO A 1 81 ? -12.807 -1.015 7.216 1.00 47.88 81 PRO A CA 1
ATOM 677 C C . PRO A 1 81 ? -13.115 -2.436 7.683 1.00 47.88 81 PRO A C 1
ATOM 679 O O . PRO A 1 81 ? -14.063 -2.651 8.437 1.00 47.88 81 PRO A O 1
ATOM 682 N N . SER A 1 82 ? -12.337 -3.407 7.204 1.00 45.94 82 SER A N 1
ATOM 683 C CA . SER A 1 82 ? -12.428 -4.808 7.616 1.00 45.94 82 SER A CA 1
ATOM 684 C C . SER A 1 82 ? -11.815 -4.974 9.009 1.00 45.94 82 SER A C 1
ATOM 686 O O . SER A 1 82 ? -10.989 -5.848 9.266 1.00 45.94 82 SER A O 1
ATOM 688 N N . HIS A 1 83 ? -12.254 -4.164 9.969 1.00 43.69 83 HIS A N 1
ATOM 689 C CA . HIS A 1 83 ? -12.303 -4.674 11.320 1.00 43.69 83 HIS A CA 1
ATOM 690 C C . HIS A 1 83 ? -13.303 -5.812 11.277 1.00 43.69 83 HIS A C 1
ATOM 692 O O . HIS A 1 83 ? -14.489 -5.589 11.046 1.00 43.69 83 HIS A O 1
ATOM 698 N N . LYS A 1 84 ? -12.802 -7.038 11.464 1.00 43.78 84 LYS A N 1
ATOM 699 C CA . LYS A 1 84 ? -13.618 -8.155 11.928 1.00 43.78 84 LYS A CA 1
ATOM 700 C C . LYS A 1 84 ? -14.593 -7.565 12.930 1.00 43.78 84 LYS A C 1
ATOM 702 O O . LYS A 1 84 ? -14.170 -7.122 14.000 1.00 43.78 84 LYS A O 1
ATOM 707 N N . GLU A 1 85 ? -15.866 -7.533 12.573 1.00 37.88 85 GLU A N 1
ATOM 708 C CA . GLU A 1 85 ? -16.926 -7.396 13.540 1.00 37.88 85 GLU A CA 1
ATOM 709 C C . GLU A 1 85 ? -16.732 -8.571 14.504 1.00 37.88 85 GLU A C 1
ATOM 711 O O . GLU A 1 85 ? -17.266 -9.659 14.325 1.00 37.88 85 GLU A O 1
ATOM 716 N N . LYS A 1 86 ? -15.944 -8.363 15.566 1.00 39.38 86 LYS A N 1
ATOM 717 C CA . LYS A 1 86 ? -16.222 -8.968 16.859 1.00 39.38 86 LYS A CA 1
ATOM 718 C C . LYS A 1 86 ? -17.508 -8.301 17.331 1.00 39.38 86 LYS A C 1
ATOM 720 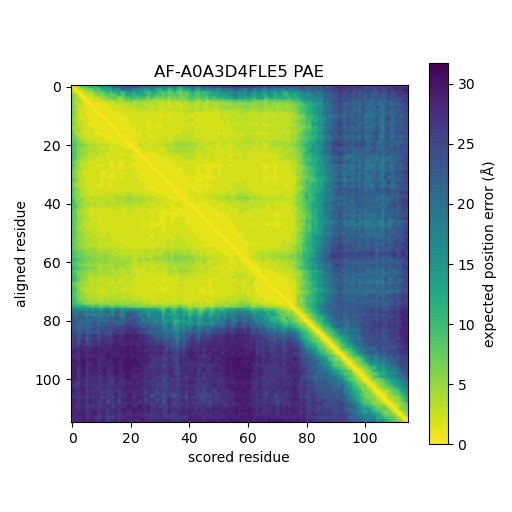O O . LYS A 1 86 ? -17.518 -7.548 18.301 1.00 39.38 86 LYS A O 1
ATOM 725 N N . HIS A 1 87 ? -18.600 -8.582 16.622 1.00 36.91 87 HIS A N 1
ATOM 726 C CA . HIS A 1 87 ? -19.874 -8.702 17.275 1.00 36.91 87 HIS A CA 1
ATOM 727 C C . HIS A 1 87 ? -19.617 -9.729 18.379 1.00 36.91 87 HIS A C 1
ATOM 729 O O . HIS A 1 87 ? -19.389 -10.914 18.152 1.00 36.91 87 HIS A O 1
ATOM 735 N N . ILE A 1 88 ? -19.565 -9.230 19.605 1.00 43.62 88 ILE A N 1
ATOM 736 C CA . ILE A 1 88 ? -19.998 -9.949 20.797 1.00 43.62 88 ILE A CA 1
ATOM 737 C C . ILE A 1 88 ? -21.474 -10.310 20.572 1.00 43.62 88 ILE A C 1
ATOM 739 O O . ILE A 1 88 ? -22.379 -9.788 21.213 1.00 43.62 88 ILE A O 1
ATOM 743 N N . GLU A 1 89 ? -21.736 -11.175 19.596 1.00 36.81 89 GLU A N 1
ATOM 744 C CA . GLU A 1 89 ? -22.979 -11.904 19.494 1.00 36.81 89 GLU A CA 1
ATOM 745 C C . GLU A 1 89 ? -22.870 -13.035 20.511 1.00 36.81 89 GLU A C 1
ATOM 747 O O . GLU A 1 89 ? -22.307 -14.103 20.276 1.00 36.81 89 GLU A O 1
ATOM 752 N N . ASN A 1 90 ? -23.373 -12.762 21.713 1.00 39.53 90 ASN A N 1
ATOM 753 C CA . ASN A 1 90 ? -23.816 -13.819 22.606 1.00 39.53 90 ASN A CA 1
ATOM 754 C C . ASN A 1 90 ? -24.999 -14.528 21.935 1.00 39.53 90 ASN A C 1
ATOM 756 O O . ASN A 1 90 ? -26.152 -14.298 22.291 1.00 39.53 90 ASN A O 1
ATOM 760 N N . THR A 1 91 ? -24.705 -15.388 20.963 1.00 34.66 91 THR A N 1
ATOM 761 C CA . THR A 1 91 ? -25.679 -16.324 20.414 1.00 34.66 91 THR A CA 1
ATOM 762 C C .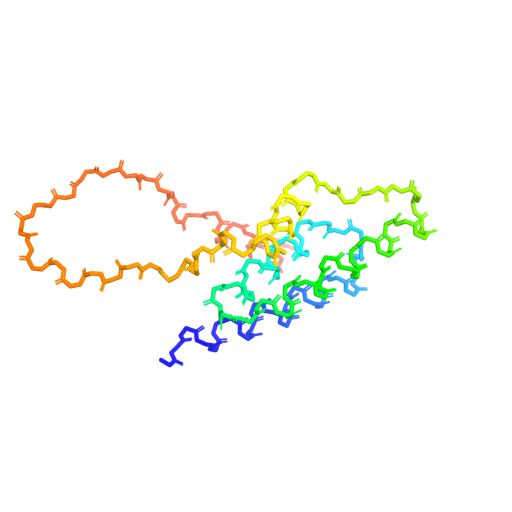 THR A 1 91 ? -25.002 -17.684 20.253 1.00 34.66 91 THR A C 1
ATOM 764 O O . THR A 1 91 ? -24.026 -17.812 19.512 1.00 34.66 91 THR A O 1
ATOM 767 N N . PRO A 1 92 ? -25.462 -18.724 20.969 1.00 41.22 92 PRO A N 1
ATOM 768 C CA . PRO A 1 92 ? -24.831 -20.033 20.958 1.00 41.22 92 PRO A CA 1
ATOM 769 C C . PRO A 1 92 ? -25.259 -20.801 19.700 1.00 41.22 92 PRO A C 1
ATOM 771 O O . PRO A 1 92 ? -26.126 -21.665 19.760 1.00 41.22 92 PRO A O 1
ATOM 774 N N . ALA A 1 93 ? -24.653 -20.509 18.550 1.00 35.81 93 ALA A N 1
ATOM 775 C CA . ALA A 1 93 ? -24.807 -21.327 17.344 1.00 35.81 93 ALA A CA 1
ATOM 776 C C . ALA A 1 93 ? -23.436 -21.573 16.701 1.00 35.81 93 ALA A C 1
ATOM 778 O O . ALA A 1 93 ? -22.933 -20.858 15.843 1.00 35.81 93 ALA A O 1
ATOM 779 N N . LYS A 1 94 ? -22.800 -22.611 17.232 1.00 38.06 94 LYS A N 1
ATOM 780 C CA . LYS A 1 94 ? -21.432 -23.059 17.011 1.00 38.06 94 LYS A CA 1
ATOM 781 C C . LYS A 1 94 ? -21.242 -23.668 15.609 1.00 38.06 94 LYS A C 1
ATOM 783 O O . LYS A 1 94 ? -21.725 -24.756 15.335 1.00 38.06 94 LYS A O 1
ATOM 788 N N . LEU A 1 95 ? -20.420 -22.991 14.806 1.00 43.28 95 LEU A N 1
ATOM 789 C CA . LEU A 1 95 ? -19.206 -23.530 14.173 1.00 43.28 95 LEU A CA 1
ATOM 790 C C . LEU A 1 95 ? -19.355 -24.714 13.187 1.00 43.28 95 LEU A C 1
ATOM 792 O O . LEU A 1 95 ? -19.266 -25.880 13.563 1.00 43.28 95 LEU A O 1
ATOM 796 N N . THR A 1 96 ? -19.414 -24.418 11.886 1.00 34.34 96 THR A N 1
ATOM 797 C CA . THR A 1 96 ? -18.985 -25.336 10.807 1.00 34.34 96 THR A CA 1
ATOM 798 C C . THR A 1 96 ? -18.444 -24.482 9.648 1.00 34.34 96 THR A C 1
ATOM 800 O O . THR A 1 96 ? -19.197 -23.843 8.932 1.00 34.34 96 THR A O 1
ATOM 803 N N . LEU A 1 97 ? -17.137 -24.198 9.639 1.00 36.72 97 LEU A N 1
ATOM 804 C CA . LEU A 1 97 ? -16.120 -24.854 8.798 1.00 36.72 97 LEU A CA 1
ATOM 805 C C . LEU A 1 97 ? -15.800 -24.066 7.509 1.00 36.72 97 LEU A C 1
ATOM 807 O O . LEU A 1 97 ? -16.170 -24.471 6.415 1.00 36.72 97 LEU A O 1
ATOM 811 N N . LEU A 1 98 ? -14.992 -23.007 7.631 1.00 34.94 98 LEU A N 1
ATOM 812 C CA . LEU A 1 98 ? -13.998 -22.693 6.599 1.00 34.94 98 LEU A CA 1
ATOM 813 C C . LEU A 1 98 ? -12.619 -23.033 7.169 1.00 34.94 98 LEU A C 1
ATOM 815 O O . LEU A 1 98 ? -12.062 -22.312 7.997 1.00 34.94 98 LEU A O 1
ATOM 819 N N . LYS A 1 99 ? -12.101 -24.190 6.750 1.00 38.62 99 LYS A N 1
ATOM 820 C CA . LYS A 1 99 ? -10.689 -24.549 6.871 1.00 38.62 99 LYS A CA 1
ATOM 821 C C . LYS A 1 99 ? -9.896 -23.576 6.003 1.00 38.62 99 LYS A C 1
ATOM 823 O O . LYS A 1 99 ? -9.855 -23.732 4.790 1.00 38.62 99 LYS A O 1
ATOM 828 N N . ILE A 1 100 ? -9.281 -22.581 6.625 1.00 37.72 100 ILE A N 1
ATOM 829 C CA . ILE A 1 100 ? -8.092 -21.941 6.067 1.00 37.72 100 ILE A CA 1
ATOM 830 C C . ILE A 1 100 ? -6.944 -22.494 6.904 1.00 37.72 100 ILE A C 1
ATOM 832 O O . ILE A 1 100 ? -6.833 -22.213 8.100 1.00 37.72 100 ILE A O 1
ATOM 836 N N . ASP A 1 101 ? -6.202 -23.410 6.291 1.00 37.12 101 ASP A N 1
ATOM 837 C CA . ASP A 1 101 ? -5.156 -24.207 6.919 1.00 37.12 101 ASP A CA 1
ATOM 838 C C . ASP A 1 101 ? -4.025 -23.282 7.393 1.00 37.12 101 ASP A C 1
ATOM 840 O O . ASP A 1 101 ? -3.394 -22.574 6.613 1.00 37.12 101 ASP A O 1
ATOM 844 N N . LYS A 1 102 ? -3.783 -23.250 8.706 1.00 47.16 102 LYS A N 1
ATOM 845 C CA . LYS A 1 102 ? -2.768 -22.406 9.361 1.00 47.16 102 LYS A CA 1
ATOM 846 C C . LYS A 1 102 ? -1.325 -22.898 9.138 1.00 47.16 102 LYS A C 1
ATOM 848 O O . LYS A 1 102 ? -0.451 -22.563 9.936 1.00 47.16 102 LYS A O 1
ATOM 853 N N . ASN A 1 103 ? -1.055 -23.687 8.098 1.00 41.69 103 ASN A N 1
ATOM 854 C CA . ASN A 1 103 ? 0.257 -24.307 7.893 1.00 41.69 103 ASN A CA 1
ATOM 855 C C . ASN A 1 103 ? 1.195 -23.577 6.922 1.00 41.69 103 ASN A C 1
ATOM 857 O O . ASN A 1 103 ? 2.400 -23.785 7.021 1.00 41.69 103 ASN A O 1
ATOM 861 N N . ASP A 1 104 ? 0.730 -22.670 6.062 1.00 47.16 104 ASP A N 1
ATOM 862 C CA . ASP A 1 104 ? 1.615 -22.094 5.031 1.00 47.16 104 ASP A CA 1
ATOM 863 C C . ASP A 1 104 ? 2.611 -21.032 5.528 1.00 47.16 104 ASP A C 1
ATOM 865 O O . ASP A 1 104 ? 3.638 -20.796 4.895 1.00 47.16 104 ASP A O 1
ATOM 869 N N . ILE A 1 105 ? 2.390 -20.428 6.702 1.00 46.22 105 ILE A N 1
ATOM 870 C CA . ILE A 1 105 ? 3.333 -19.427 7.241 1.00 46.22 105 ILE A CA 1
ATOM 871 C C . ILE A 1 105 ? 4.577 -20.103 7.846 1.00 46.22 105 ILE A C 1
ATOM 873 O O . ILE A 1 105 ? 5.657 -19.515 7.875 1.00 46.22 105 ILE A O 1
ATOM 877 N N . LYS A 1 106 ? 4.473 -21.370 8.271 1.00 45.47 106 LYS A N 1
ATOM 878 C CA . LYS A 1 106 ? 5.600 -22.102 8.871 1.00 45.47 106 LYS A CA 1
ATOM 879 C C . LYS A 1 106 ? 6.540 -22.718 7.825 1.00 45.47 106 LYS A C 1
ATOM 881 O O . LYS A 1 106 ? 7.697 -22.991 8.138 1.00 45.47 106 LYS A O 1
ATOM 886 N N . THR A 1 107 ? 6.080 -22.890 6.586 1.00 43.75 107 THR A N 1
ATOM 887 C CA . THR A 1 107 ? 6.846 -23.534 5.505 1.00 43.75 107 THR A CA 1
ATOM 888 C C . THR A 1 107 ? 7.908 -22.614 4.888 1.00 43.75 107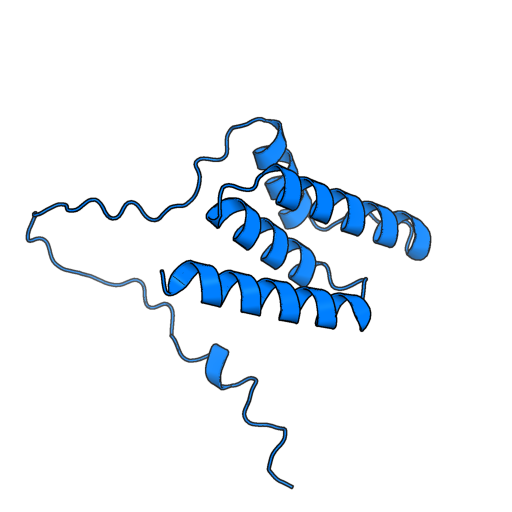 THR A C 1
ATOM 890 O O . THR A 1 107 ? 8.876 -23.100 4.310 1.00 43.75 107 THR A O 1
ATOM 893 N N . LEU A 1 108 ? 7.797 -21.291 5.059 1.00 42.97 108 LEU A N 1
ATOM 894 C CA . LEU A 1 108 ? 8.748 -20.325 4.485 1.00 42.97 108 LEU A CA 1
ATOM 895 C C . LEU A 1 108 ? 9.957 -20.002 5.386 1.00 42.97 108 LEU A C 1
ATOM 897 O O . LEU A 1 108 ? 10.913 -19.405 4.904 1.00 42.97 108 LEU A O 1
ATOM 901 N N . GLN A 1 109 ? 9.973 -20.432 6.655 1.00 44.97 109 GLN A N 1
ATOM 902 C CA . GLN A 1 109 ? 11.109 -20.207 7.570 1.00 44.97 109 GLN A CA 1
ATOM 903 C C . GLN A 1 109 ? 12.005 -21.434 7.825 1.00 44.97 109 GLN A C 1
ATOM 905 O O . GLN A 1 109 ? 12.944 -21.337 8.610 1.00 44.97 109 GLN A O 1
ATOM 910 N N . MET A 1 110 ? 11.783 -22.582 7.169 1.00 44.28 110 MET A N 1
ATOM 911 C CA . MET A 1 110 ? 12.530 -23.817 7.487 1.00 44.28 110 MET A CA 1
ATOM 912 C C . MET A 1 110 ? 13.638 -24.218 6.490 1.00 44.28 110 MET A C 1
ATOM 914 O O . MET A 1 110 ? 14.340 -25.191 6.746 1.00 44.28 110 MET A O 1
ATOM 918 N N . ASN A 1 111 ? 13.883 -23.459 5.414 1.00 41.66 111 ASN A N 1
ATOM 919 C CA . ASN A 1 111 ? 14.893 -23.805 4.391 1.00 41.66 111 ASN A CA 1
ATOM 920 C C . ASN A 1 111 ? 16.184 -22.959 4.421 1.00 41.66 111 ASN A C 1
ATOM 922 O O . ASN A 1 111 ? 16.868 -22.853 3.409 1.00 41.66 111 ASN A O 1
ATOM 926 N N . LEU A 1 112 ? 16.553 -22.379 5.569 1.00 43.19 112 LEU A N 1
ATOM 927 C CA . LEU A 1 112 ? 17.827 -21.650 5.736 1.00 43.19 112 LEU A CA 1
ATOM 928 C C . LEU A 1 112 ? 18.635 -22.077 6.977 1.00 43.19 112 LEU A C 1
ATOM 930 O O . LEU A 1 112 ? 19.481 -21.331 7.458 1.00 43.19 112 LEU A O 1
ATOM 934 N N . SER A 1 113 ? 18.412 -23.282 7.520 1.00 40.84 113 SER A N 1
ATOM 935 C CA . SER A 1 113 ? 19.220 -23.774 8.659 1.00 40.84 113 SER A CA 1
ATOM 936 C C . SER A 1 113 ? 19.667 -25.238 8.592 1.00 40.84 113 SER A C 1
ATOM 938 O O . SER A 1 113 ? 20.134 -25.767 9.597 1.00 40.84 113 SER A O 1
ATOM 940 N N . LYS A 1 114 ? 19.562 -25.900 7.436 1.00 42.12 114 LYS A N 1
ATOM 941 C CA . LYS A 1 114 ? 20.236 -27.178 7.126 1.00 42.12 114 LYS A CA 1
ATOM 942 C C . LYS A 1 114 ? 20.490 -27.155 5.615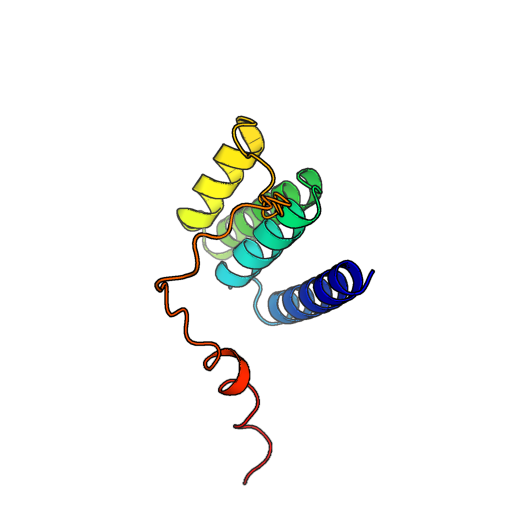 1.00 42.12 114 LYS A C 1
ATOM 944 O O . LYS A 1 114 ? 19.531 -27.201 4.856 1.00 42.12 114 LYS A O 1
ATOM 949 N N . THR A 1 115 ? 21.697 -26.921 5.114 1.00 38.59 115 THR A N 1
ATOM 950 C CA . THR A 1 115 ? 22.887 -27.784 5.160 1.00 38.59 115 THR A CA 1
ATOM 951 C C . THR A 1 115 ? 24.099 -26.947 4.768 1.00 38.59 115 THR A C 1
ATOM 953 O O . THR A 1 115 ? 23.905 -26.046 3.921 1.00 38.59 115 THR A O 1
#